Protein AF-A0A1Z9T8C3-F1 (afdb_monomer_lite)

Secondary structure (DSSP, 8-state):
--HHHHHHHHHHHHHHHTT--------EEEEE---S-GGGHHHHHHHHHHHHHHHTTSSPEEEEE-BTTB-----GGG-TTGGGEEEEPTTS-STT-S---SEEEESS-GGGTTTGGGEEE-GGGG-HHHHHHHHHHHHHTT-TT-B--SSHHHHHHHT--

Sequence (161 aa):
SNLVYKNNITKIRKKNIYKIFNKKNKKKILLLPTKKYPEKFAITKKLFHYIIQILLKTNHKIYFKDHPTHSSGLDFKKFSKVNKINIIKNTVLIENLKLRFDIVVGFGSTGMLYYNEKAISLVKFYGNSNYLDQKKYFDNNGGTLINYPKNYTEIKKLLKP

Radius of gyration: 20.97 Å; chains: 1; bounding box: 71×35×51 Å

pLDDT: mean 81.78, std 17.29, range [38.91, 97.0]

Structure (mmCIF, N/CA/C/O backbone):
data_AF-A0A1Z9T8C3-F1
#
_entry.id   AF-A0A1Z9T8C3-F1
#
loop_
_atom_site.group_PDB
_atom_site.id
_atom_site.type_symbol
_atom_site.label_atom_id
_atom_site.label_alt_id
_atom_site.label_comp_id
_atom_site.label_asym_id
_atom_site.label_entity_id
_atom_site.label_seq_id
_atom_site.pdbx_PDB_ins_code
_atom_site.Cartn_x
_atom_site.Cartn_y
_atom_site.Cartn_z
_atom_site.occupancy
_atom_site.B_iso_or_equiv
_atom_site.auth_seq_id
_atom_site.auth_comp_id
_atom_site.auth_asym_id
_atom_site.auth_atom_id
_atom_site.pdbx_PDB_model_num
ATOM 1 N N . SER A 1 1 ? -55.718 16.045 32.257 1.00 52.75 1 SER A N 1
ATOM 2 C CA . SER A 1 1 ? -54.623 15.126 32.654 1.00 52.75 1 SER A CA 1
ATOM 3 C C . SER A 1 1 ? -53.731 14.613 31.509 1.00 52.75 1 SER A C 1
ATOM 5 O O . SER A 1 1 ? -52.740 13.962 31.800 1.00 52.75 1 SER A O 1
ATOM 7 N N . ASN A 1 2 ? -53.986 14.934 30.224 1.00 48.28 2 ASN A N 1
ATOM 8 C CA . ASN A 1 2 ? -53.252 14.351 29.075 1.00 48.28 2 ASN A CA 1
ATOM 9 C C . ASN A 1 2 ? -52.246 15.276 28.353 1.00 48.28 2 ASN A C 1
ATOM 11 O O . ASN A 1 2 ? -51.557 14.830 27.436 1.00 48.28 2 ASN A O 1
ATOM 15 N N . LEU A 1 3 ? -52.121 16.550 28.745 1.00 41.59 3 LEU A N 1
ATOM 16 C CA . LEU A 1 3 ? -51.190 17.492 28.097 1.00 41.59 3 LEU A CA 1
ATOM 17 C C . LEU A 1 3 ? -49.782 17.503 28.712 1.00 41.59 3 LEU A C 1
ATOM 19 O O . LEU A 1 3 ? -48.807 17.749 28.007 1.00 41.59 3 LEU A O 1
ATOM 23 N N . VAL A 1 4 ? -49.646 17.165 29.997 1.00 47.88 4 VAL A N 1
ATOM 24 C CA . VAL A 1 4 ? -48.346 17.192 30.693 1.00 47.88 4 VAL A CA 1
ATOM 25 C C . VAL A 1 4 ? -47.458 16.004 30.283 1.00 47.88 4 VAL A C 1
ATOM 27 O O . VAL A 1 4 ? -46.246 16.154 30.137 1.00 47.88 4 VAL A O 1
ATOM 30 N N . TYR A 1 5 ? -48.051 14.847 29.965 1.00 38.91 5 TYR A N 1
ATOM 31 C CA . TYR A 1 5 ? -47.310 13.647 29.547 1.00 38.91 5 TYR A CA 1
ATOM 32 C C . TYR A 1 5 ? -46.737 13.724 28.118 1.00 38.91 5 TYR A C 1
ATOM 34 O O . TYR A 1 5 ? -45.651 13.200 27.861 1.00 38.91 5 TYR A O 1
ATOM 42 N N . LYS A 1 6 ? -47.399 14.429 27.186 1.00 38.97 6 LYS A N 1
ATOM 43 C CA . LYS A 1 6 ? -46.917 14.568 25.794 1.00 38.97 6 LYS A CA 1
ATOM 44 C C . LYS A 1 6 ? -45.649 15.427 25.672 1.00 38.97 6 LYS A C 1
ATOM 46 O O . LYS A 1 6 ? -44.823 15.173 24.789 1.00 38.97 6 LYS A O 1
ATOM 51 N N . ASN A 1 7 ? -45.449 16.383 26.581 1.00 43.47 7 ASN A N 1
ATOM 52 C CA . ASN A 1 7 ? -44.316 17.316 26.534 1.00 43.47 7 ASN A CA 1
ATOM 53 C C . ASN A 1 7 ? -43.003 16.728 27.081 1.00 43.47 7 ASN A C 1
ATOM 55 O O . ASN A 1 7 ? -41.920 17.140 26.660 1.00 43.47 7 ASN A O 1
ATOM 59 N N . ASN A 1 8 ? -43.067 15.714 27.951 1.00 42.97 8 ASN A N 1
ATOM 60 C CA . ASN A 1 8 ? -41.863 15.050 28.462 1.00 42.97 8 ASN A CA 1
ATOM 61 C C . ASN A 1 8 ? -41.307 14.003 27.483 1.00 42.97 8 ASN A C 1
ATOM 63 O O . ASN A 1 8 ? -40.091 13.902 27.320 1.00 42.97 8 ASN A O 1
ATOM 67 N N . ILE A 1 9 ? -42.167 13.298 26.739 1.00 47.41 9 ILE A N 1
ATOM 68 C CA . ILE A 1 9 ? -41.736 12.304 25.735 1.00 47.41 9 ILE A CA 1
ATOM 69 C C . ILE A 1 9 ? -41.019 12.982 24.555 1.00 47.41 9 ILE A C 1
ATOM 71 O O . ILE A 1 9 ? -40.022 12.466 24.047 1.00 47.41 9 ILE A O 1
ATOM 75 N N . THR A 1 10 ? -41.463 14.174 24.147 1.00 47.91 10 THR A N 1
ATOM 76 C CA . THR A 1 10 ? -40.827 14.952 23.069 1.00 47.91 10 THR A CA 1
ATOM 77 C C . THR A 1 10 ? -39.490 15.570 23.489 1.00 47.91 10 THR A C 1
ATOM 79 O O . THR A 1 10 ? -38.557 15.585 22.683 1.00 47.91 10 THR A O 1
ATOM 82 N N . LYS A 1 11 ? -39.331 16.002 24.750 1.00 44.28 11 LYS A N 1
ATOM 83 C CA . LYS A 1 11 ? -38.037 16.482 25.280 1.00 44.28 11 LYS A CA 1
ATOM 84 C C . LYS A 1 11 ? -37.018 15.353 25.482 1.00 44.28 11 LYS A C 1
ATOM 86 O O . LYS A 1 11 ? -35.844 15.539 25.162 1.00 44.28 11 LYS A O 1
ATOM 91 N N . ILE A 1 12 ? -37.452 14.177 25.945 1.00 46.59 12 ILE A N 1
ATOM 92 C CA . ILE A 1 12 ? -36.574 13.009 26.145 1.00 46.59 12 ILE A CA 1
ATOM 93 C C . ILE A 1 12 ? -36.150 12.401 24.797 1.00 46.59 12 ILE A C 1
ATOM 95 O O . ILE A 1 12 ? -34.974 12.085 24.614 1.00 46.59 12 ILE A O 1
ATOM 99 N N . ARG A 1 13 ? -37.047 12.340 23.798 1.00 42.66 13 ARG A N 1
ATOM 100 C CA . ARG A 1 13 ? -36.678 11.908 22.435 1.00 42.66 13 ARG A CA 1
ATOM 101 C C . ARG A 1 13 ? -35.746 12.894 21.726 1.00 42.66 13 ARG A C 1
ATOM 103 O O . ARG A 1 13 ? -34.831 12.450 21.041 1.00 42.66 13 ARG A O 1
ATOM 110 N N . LYS A 1 14 ? -35.892 14.209 21.933 1.00 42.22 14 LYS A N 1
ATOM 111 C CA . LYS A 1 14 ? -34.971 15.201 21.344 1.00 42.22 14 LYS A CA 1
ATOM 112 C C . LYS A 1 14 ? -33.571 15.189 21.973 1.00 42.22 14 LYS A C 1
ATOM 114 O O . LYS A 1 14 ? -32.609 15.456 21.262 1.00 42.22 14 LYS A O 1
ATOM 119 N N . LYS A 1 15 ? -33.411 14.809 23.249 1.00 39.22 15 LYS A N 1
ATOM 120 C CA . LYS A 1 15 ? -32.075 14.685 23.876 1.00 39.22 15 LYS A CA 1
ATOM 121 C C . LYS A 1 15 ? -31.251 13.488 23.380 1.00 39.22 15 LYS A C 1
ATOM 123 O O . LYS A 1 15 ? -30.027 13.551 23.447 1.00 39.22 15 LYS A O 1
ATOM 128 N N . ASN A 1 16 ? -31.879 12.454 22.814 1.00 40.00 16 ASN A N 1
ATOM 129 C CA . ASN A 1 16 ? -31.170 11.280 22.280 1.00 40.00 16 ASN A CA 1
ATOM 130 C C . ASN A 1 16 ? -30.886 11.329 20.768 1.00 40.00 16 ASN A C 1
ATOM 132 O O . ASN A 1 16 ? -30.159 10.475 20.268 1.00 40.00 16 ASN A O 1
ATOM 136 N N . ILE A 1 17 ? -31.386 12.332 20.040 1.00 44.91 17 ILE A N 1
ATOM 137 C CA . ILE A 1 17 ? -31.147 12.464 18.589 1.00 44.91 17 ILE A CA 1
ATOM 138 C C . ILE A 1 17 ? -29.835 13.219 18.292 1.00 44.91 17 ILE A C 1
ATOM 140 O O . ILE A 1 17 ? -29.163 12.932 17.305 1.00 44.91 17 ILE A O 1
ATOM 144 N N . TYR A 1 18 ? -29.370 14.087 19.198 1.00 42.47 18 TYR A N 1
ATOM 145 C CA . TYR A 1 18 ? -28.129 14.864 19.021 1.00 42.47 18 TYR A CA 1
ATOM 146 C C . TYR A 1 18 ? -26.853 14.178 19.539 1.00 42.47 18 TYR A C 1
ATOM 148 O O . TYR A 1 18 ? -25.800 14.806 19.638 1.00 42.47 18 TYR A O 1
ATOM 156 N N . LYS A 1 19 ? -26.913 12.872 19.834 1.00 40.25 19 LYS A N 1
ATOM 157 C CA . LYS A 1 19 ? -25.722 12.042 20.091 1.00 40.25 19 LYS A CA 1
ATOM 158 C C . LYS A 1 19 ? -25.417 11.042 18.975 1.00 40.25 19 LYS A C 1
ATOM 160 O O . LYS A 1 19 ? -24.599 10.148 19.169 1.00 40.25 19 LYS A O 1
ATOM 165 N N . ILE A 1 20 ? -25.949 11.260 17.771 1.00 42.72 20 ILE A N 1
ATOM 166 C CA . ILE A 1 20 ? -25.320 10.769 16.535 1.00 42.72 20 ILE A CA 1
ATOM 167 C C . ILE A 1 20 ? -24.186 11.745 16.183 1.00 42.72 20 ILE A C 1
ATOM 169 O O . ILE A 1 20 ? -24.145 12.367 15.127 1.00 42.72 20 ILE A O 1
ATOM 173 N N . PHE A 1 21 ? -23.251 11.931 17.117 1.00 44.09 21 PHE A N 1
ATOM 174 C CA . PHE A 1 21 ? -21.954 12.493 16.776 1.00 44.09 21 PHE A CA 1
ATOM 175 C C . PHE A 1 21 ? -21.330 11.506 15.805 1.00 44.09 21 PHE A C 1
ATOM 177 O O . PHE A 1 21 ? -21.027 10.391 16.223 1.00 44.09 21 PHE A O 1
ATOM 184 N N . ASN A 1 22 ? -21.200 11.910 14.536 1.00 43.69 22 ASN A N 1
ATOM 185 C CA . ASN A 1 22 ? -20.323 11.349 13.510 1.00 43.69 22 ASN A CA 1
ATOM 186 C C . ASN A 1 22 ? -19.362 10.294 14.073 1.00 43.69 22 ASN A C 1
ATOM 188 O O . ASN A 1 22 ? -18.203 10.585 14.389 1.00 43.69 22 ASN A O 1
ATOM 192 N N . LYS A 1 23 ? -19.827 9.048 14.209 1.00 47.50 23 LYS A N 1
ATOM 193 C CA . LYS A 1 23 ? -18.953 7.934 14.550 1.00 47.50 23 LYS A CA 1
ATOM 194 C C . LYS A 1 23 ? -18.228 7.649 13.251 1.00 47.50 23 LYS A C 1
ATOM 196 O O . LYS A 1 23 ? -18.664 6.792 12.497 1.00 47.50 23 LYS A O 1
ATOM 201 N N . LYS A 1 24 ? -17.202 8.460 12.942 1.00 57.28 24 LYS A N 1
ATOM 202 C CA . LYS A 1 24 ? -16.339 8.317 11.763 1.00 57.28 24 LYS A CA 1
ATOM 203 C C . LYS A 1 24 ? -16.073 6.830 11.608 1.00 57.28 24 LYS A C 1
ATOM 205 O O . LYS A 1 24 ? -15.422 6.241 12.477 1.00 57.28 24 LYS A O 1
ATOM 210 N N . ASN A 1 25 ? -16.691 6.224 10.593 1.00 63.69 25 ASN A N 1
ATOM 211 C CA . ASN A 1 25 ? -16.738 4.777 10.480 1.00 63.69 25 ASN A CA 1
ATOM 212 C C . ASN A 1 25 ? -15.301 4.264 10.502 1.00 63.69 25 ASN A C 1
ATOM 214 O O . ASN A 1 25 ? -14.435 4.729 9.756 1.00 63.69 25 ASN A O 1
ATOM 218 N N . LYS A 1 26 ? -15.024 3.357 11.437 1.00 84.06 26 LYS A N 1
ATOM 219 C CA . LYS A 1 26 ? -13.694 2.789 11.636 1.00 84.06 26 LYS A CA 1
ATOM 220 C C . LYS A 1 26 ? -13.340 1.939 10.415 1.00 84.06 26 LYS A C 1
ATOM 222 O O . LYS A 1 26 ? -13.637 0.749 10.396 1.00 84.06 26 LYS A O 1
ATOM 227 N N . LYS A 1 27 ? -12.701 2.562 9.418 1.00 90.56 27 LYS A N 1
ATOM 228 C CA . LYS A 1 27 ? -1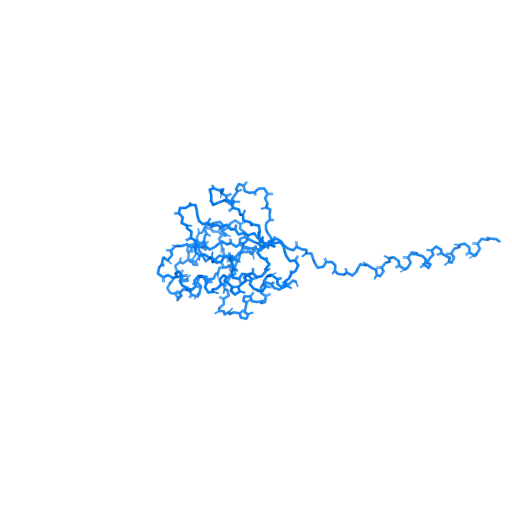2.194 1.868 8.225 1.00 90.56 27 LYS A CA 1
ATOM 229 C C . LYS A 1 27 ? -11.153 0.809 8.607 1.00 90.56 27 LYS A C 1
ATOM 231 O O . LYS A 1 27 ? -10.364 1.018 9.537 1.00 90.56 27 LYS A O 1
ATOM 236 N N . LYS A 1 28 ? -11.151 -0.316 7.897 1.00 93.75 28 LYS A N 1
ATOM 237 C CA . LYS A 1 28 ? -10.120 -1.357 7.922 1.00 93.75 28 LYS A CA 1
ATOM 238 C C . LYS A 1 28 ? -9.138 -1.090 6.789 1.00 93.75 28 LYS A C 1
ATOM 240 O O . LYS A 1 28 ? -9.531 -1.064 5.626 1.00 93.75 28 LYS A O 1
ATOM 245 N N . ILE A 1 29 ? -7.872 -0.904 7.135 1.00 95.44 29 ILE A N 1
ATOM 246 C CA . ILE A 1 29 ? -6.814 -0.552 6.191 1.00 95.44 29 ILE A CA 1
ATOM 247 C C . ILE A 1 29 ? -5.808 -1.69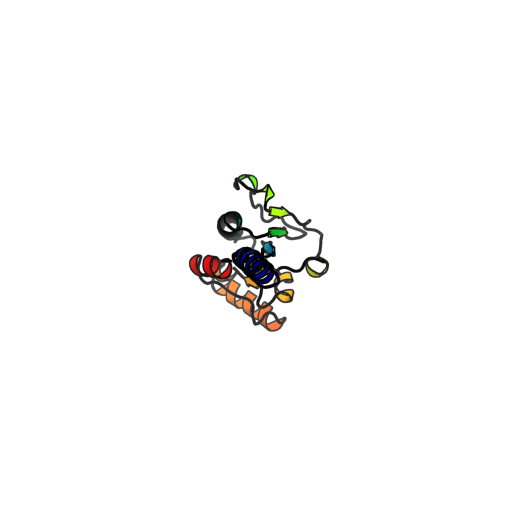1 6.149 1.00 95.44 29 ILE A C 1
ATOM 249 O O . ILE A 1 29 ? -5.265 -2.047 7.192 1.00 95.44 29 ILE A O 1
ATOM 253 N N . LEU A 1 30 ? -5.563 -2.247 4.965 1.00 95.56 30 LEU A N 1
ATOM 254 C CA . LEU A 1 30 ? -4.554 -3.280 4.745 1.00 95.56 30 LEU A CA 1
ATOM 255 C C . LEU A 1 30 ? -3.277 -2.666 4.177 1.00 95.56 30 LEU A C 1
ATOM 257 O O . LEU A 1 30 ? -3.315 -1.923 3.202 1.00 95.56 30 LEU A O 1
ATOM 261 N N . LEU A 1 31 ? -2.146 -3.010 4.777 1.00 95.19 31 LEU A N 1
ATOM 262 C CA . LEU A 1 31 ? -0.809 -2.619 4.357 1.00 95.19 31 LEU A CA 1
ATOM 263 C C . LEU A 1 31 ? -0.103 -3.833 3.744 1.00 95.19 31 LEU A C 1
ATOM 265 O O . LEU A 1 31 ? 0.095 -4.840 4.425 1.00 95.19 31 LEU A O 1
ATOM 269 N N . LEU A 1 32 ? 0.268 -3.706 2.470 1.00 93.25 32 LEU A N 1
ATOM 270 C CA . LEU A 1 32 ? 0.915 -4.718 1.636 1.00 93.25 32 LEU A CA 1
ATOM 271 C C . LEU A 1 32 ? 2.275 -4.208 1.145 1.00 93.25 32 LEU A C 1
ATOM 273 O O . LEU A 1 32 ? 2.408 -3.815 -0.025 1.00 93.25 32 LEU A O 1
ATOM 277 N N . PRO A 1 33 ? 3.304 -4.154 2.003 1.00 87.56 33 PRO A N 1
ATOM 278 C CA . PRO A 1 33 ? 4.646 -3.9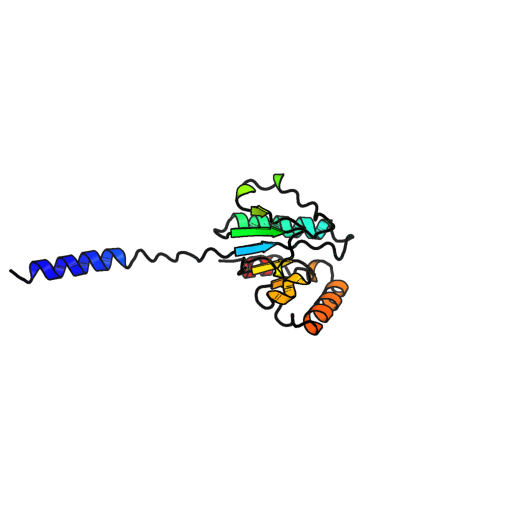16 1.502 1.00 87.56 33 PRO A CA 1
ATOM 279 C C . PRO A 1 33 ? 5.032 -5.067 0.574 1.00 87.56 33 PRO A C 1
ATOM 281 O O . PRO A 1 33 ? 5.027 -6.233 0.953 1.00 87.56 33 PRO A O 1
ATOM 284 N N . THR A 1 34 ? 5.325 -4.744 -0.681 1.00 73.75 34 THR A N 1
ATOM 285 C CA . THR A 1 34 ? 5.851 -5.727 -1.631 1.00 73.75 34 THR A CA 1
ATOM 286 C C . THR A 1 34 ? 7.349 -5.531 -1.798 1.00 73.75 34 THR A C 1
ATOM 288 O O . THR A 1 34 ? 7.873 -4.438 -1.586 1.00 73.75 34 THR A O 1
ATOM 291 N N . LYS A 1 35 ? 8.020 -6.603 -2.218 1.00 63.31 35 LYS A N 1
ATOM 292 C CA . LYS A 1 35 ? 9.440 -6.644 -2.566 1.00 63.31 35 LYS A CA 1
ATOM 293 C C . LYS A 1 35 ? 9.654 -6.882 -4.068 1.00 63.31 35 LYS A C 1
ATOM 295 O O . LYS A 1 35 ? 10.708 -7.374 -4.443 1.00 63.31 35 LYS A O 1
ATOM 300 N N . LYS A 1 36 ? 8.692 -6.539 -4.945 1.00 64.44 36 LYS A N 1
ATOM 301 C CA . LYS A 1 36 ? 8.891 -6.660 -6.411 1.00 64.44 36 LYS A CA 1
ATOM 302 C C . LYS A 1 36 ? 10.193 -5.979 -6.883 1.00 64.44 36 LYS A C 1
ATOM 304 O O . LYS A 1 36 ? 10.761 -6.397 -7.879 1.00 64.44 36 LYS A O 1
ATOM 309 N N . TYR A 1 37 ? 10.680 -4.998 -6.118 1.00 69.25 37 TYR A N 1
ATOM 310 C CA . TYR A 1 37 ? 11.916 -4.258 -6.359 1.00 69.25 37 TYR A CA 1
ATOM 311 C C . TYR A 1 37 ? 12.806 -4.262 -5.096 1.00 69.25 37 TYR A C 1
ATOM 313 O O . TYR A 1 37 ? 12.659 -3.378 -4.241 1.00 69.25 37 TYR A O 1
ATOM 321 N N . PRO A 1 38 ? 13.675 -5.277 -4.905 1.00 68.50 38 PRO A N 1
ATOM 322 C CA . PRO A 1 38 ? 14.553 -5.394 -3.735 1.00 68.50 38 PRO A CA 1
ATOM 323 C C . PRO A 1 38 ? 15.438 -4.162 -3.501 1.00 68.50 38 PRO A C 1
ATOM 325 O O . PRO A 1 38 ? 15.658 -3.767 -2.359 1.00 68.50 38 PRO A O 1
ATOM 328 N N . GLU A 1 39 ? 15.879 -3.504 -4.570 1.00 75.81 39 GLU A N 1
ATOM 329 C CA . GLU A 1 39 ? 16.682 -2.281 -4.547 1.00 75.81 39 GLU A CA 1
ATOM 330 C C . GLU A 1 39 ? 15.925 -1.076 -3.963 1.00 75.81 39 GLU A C 1
ATOM 332 O O . GLU A 1 39 ? 16.518 -0.089 -3.531 1.00 75.81 39 GLU A O 1
ATOM 337 N N . LYS A 1 40 ? 14.592 -1.154 -3.883 1.00 81.31 40 LYS A N 1
ATOM 338 C CA . LYS A 1 40 ? 13.731 -0.087 -3.353 1.00 81.31 40 LYS A CA 1
ATOM 339 C C . LYS A 1 40 ? 13.345 -0.300 -1.888 1.00 81.31 40 LYS A C 1
ATOM 341 O O . LYS A 1 40 ? 12.447 0.374 -1.367 1.00 81.31 40 LYS A O 1
ATOM 346 N N . PHE A 1 41 ? 14.013 -1.215 -1.188 1.00 81.25 41 PHE A N 1
ATOM 347 C CA . PHE A 1 41 ? 13.696 -1.575 0.194 1.00 81.25 41 PHE A CA 1
ATOM 348 C C . PHE A 1 41 ? 13.729 -0.382 1.163 1.00 81.25 41 PHE A C 1
ATOM 350 O O . PHE A 1 41 ? 12.805 -0.194 1.956 1.00 81.25 41 PHE A O 1
ATOM 357 N N . ALA A 1 42 ? 14.738 0.488 1.053 1.00 86.75 42 ALA A N 1
ATOM 358 C CA . ALA A 1 42 ? 14.856 1.678 1.899 1.00 86.75 42 ALA A CA 1
ATOM 359 C C . ALA A 1 42 ? 13.672 2.648 1.716 1.00 86.75 42 ALA A C 1
ATOM 361 O O . ALA A 1 42 ? 13.090 3.125 2.695 1.00 86.75 42 ALA A O 1
ATOM 362 N N . ILE A 1 43 ? 13.266 2.888 0.463 1.00 89.06 43 ILE A N 1
ATOM 363 C CA . ILE A 1 43 ? 12.115 3.736 0.117 1.00 89.06 43 ILE A CA 1
ATOM 364 C C . ILE A 1 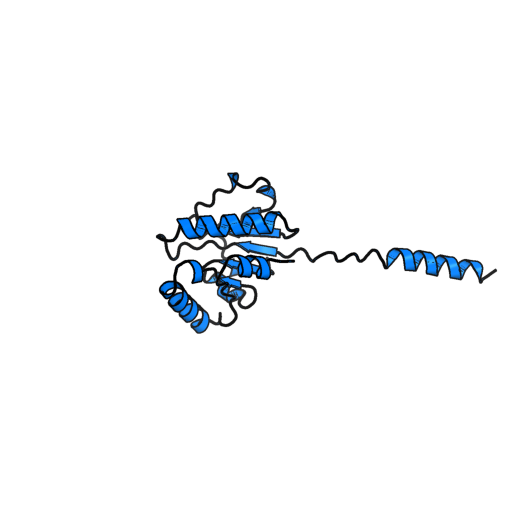43 ? 10.818 3.118 0.654 1.00 89.06 43 ILE A C 1
ATOM 366 O O . ILE A 1 43 ? 10.008 3.812 1.270 1.00 89.06 43 ILE A O 1
ATOM 370 N N . THR A 1 44 ? 10.657 1.803 0.494 1.00 89.12 44 THR A N 1
ATOM 371 C CA . THR A 1 44 ? 9.519 1.026 1.013 1.00 89.12 44 THR A CA 1
ATOM 372 C C . THR A 1 44 ? 9.372 1.203 2.517 1.00 89.12 44 THR A C 1
ATOM 374 O O . THR A 1 44 ? 8.305 1.587 2.999 1.00 89.12 44 THR A O 1
ATOM 377 N N . LYS A 1 45 ? 10.464 0.991 3.260 1.00 89.00 45 LYS A N 1
ATOM 378 C CA . LYS A 1 45 ? 10.495 1.129 4.716 1.00 89.00 45 LYS A CA 1
ATOM 379 C C . LYS A 1 45 ? 10.134 2.548 5.152 1.00 89.00 45 LYS A C 1
ATOM 381 O O . LYS A 1 45 ? 9.282 2.724 6.020 1.00 89.00 45 LYS A O 1
ATOM 386 N N . LYS A 1 46 ? 10.728 3.561 4.510 1.00 90.12 46 LYS A N 1
ATOM 387 C CA . LYS A 1 46 ? 10.456 4.980 4.793 1.00 90.12 46 LYS A CA 1
ATOM 388 C C . LYS A 1 46 ? 8.979 5.334 4.579 1.00 90.12 46 LYS A C 1
ATOM 390 O O . LYS A 1 46 ? 8.369 5.949 5.454 1.00 90.12 46 LYS A O 1
ATOM 395 N N . LEU A 1 47 ? 8.392 4.916 3.457 1.00 92.31 47 LEU A N 1
ATOM 396 C CA . LEU A 1 47 ? 6.993 5.206 3.126 1.00 92.31 47 LEU A CA 1
ATOM 397 C C . LEU A 1 47 ? 6.011 4.501 4.056 1.00 92.31 47 LEU A C 1
ATOM 399 O O . LEU A 1 47 ? 5.098 5.141 4.573 1.00 92.31 47 LEU A O 1
ATOM 403 N N . PHE A 1 48 ? 6.207 3.210 4.325 1.00 92.88 48 PHE A N 1
ATOM 404 C CA . PHE A 1 48 ? 5.323 2.493 5.240 1.00 92.88 48 PHE A CA 1
ATOM 405 C C . PHE A 1 48 ? 5.446 3.001 6.676 1.00 92.88 48 PHE A C 1
ATOM 407 O O . PHE A 1 48 ? 4.425 3.114 7.349 1.00 92.88 48 PHE A O 1
ATOM 414 N N . HIS A 1 49 ? 6.636 3.404 7.137 1.00 91.31 49 HIS A N 1
ATOM 415 C CA . HIS A 1 49 ? 6.764 4.085 8.428 1.00 91.31 49 HIS A CA 1
ATOM 416 C C . HIS A 1 49 ? 5.942 5.376 8.485 1.00 91.31 49 HIS A C 1
ATOM 418 O O . HIS A 1 49 ? 5.190 5.579 9.439 1.00 91.31 49 HIS A O 1
ATOM 424 N N . TYR A 1 50 ? 6.031 6.218 7.453 1.00 92.56 50 TYR A N 1
ATOM 425 C CA . TYR A 1 50 ? 5.235 7.441 7.358 1.00 92.56 50 TYR A CA 1
ATOM 426 C C . TYR A 1 50 ? 3.723 7.157 7.370 1.00 92.56 50 TYR A C 1
ATOM 428 O O . TYR A 1 50 ? 2.966 7.779 8.117 1.00 92.56 50 TYR A O 1
ATOM 436 N N . ILE A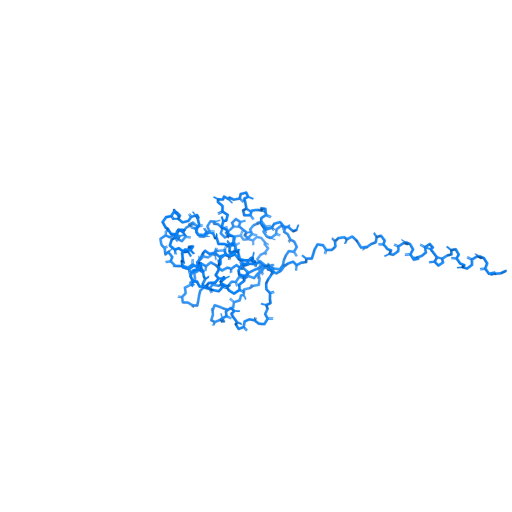 1 51 ? 3.278 6.175 6.585 1.00 94.56 51 ILE A N 1
ATOM 437 C CA . ILE A 1 51 ? 1.866 5.783 6.490 1.00 94.56 51 ILE A CA 1
ATOM 438 C C . ILE A 1 51 ? 1.358 5.252 7.826 1.00 94.56 51 ILE A C 1
ATOM 440 O O . ILE A 1 51 ? 0.322 5.703 8.309 1.00 94.56 51 ILE A O 1
ATOM 444 N N . ILE A 1 52 ? 2.105 4.356 8.472 1.00 92.56 52 ILE A N 1
ATOM 445 C CA . ILE A 1 52 ? 1.744 3.822 9.787 1.00 92.56 52 ILE A CA 1
ATOM 446 C C . ILE A 1 52 ? 1.636 4.961 10.810 1.00 92.56 52 ILE A C 1
ATOM 448 O O . ILE A 1 52 ? 0.657 5.015 11.550 1.00 92.56 52 ILE A O 1
ATOM 452 N N . GLN A 1 53 ? 2.562 5.927 10.815 1.00 90.81 53 GLN A N 1
ATOM 453 C CA . GLN A 1 53 ? 2.479 7.093 11.705 1.00 90.81 53 GLN A CA 1
ATOM 454 C C . GLN A 1 53 ? 1.211 7.932 11.490 1.00 90.81 53 GLN A C 1
ATOM 456 O O . GLN A 1 53 ? 0.638 8.419 12.467 1.00 90.81 53 GLN A O 1
ATOM 461 N N . ILE A 1 54 ? 0.754 8.102 10.244 1.00 91.19 54 ILE A N 1
ATOM 462 C CA . ILE A 1 54 ? -0.534 8.751 9.957 1.00 91.19 54 ILE A CA 1
ATOM 463 C C . ILE A 1 54 ? -1.669 7.917 10.542 1.00 91.19 54 ILE A C 1
ATOM 465 O O . ILE A 1 54 ? -2.481 8.430 11.312 1.00 91.19 54 ILE A O 1
ATOM 469 N N . LEU A 1 55 ? -1.717 6.630 10.202 1.00 91.69 55 LEU A N 1
ATOM 470 C CA . LEU A 1 55 ? -2.832 5.761 10.557 1.00 91.69 55 LEU A CA 1
ATOM 471 C C . LEU A 1 55 ? -2.955 5.556 12.070 1.00 91.69 55 LEU A C 1
ATOM 473 O O . LEU A 1 55 ? -4.069 5.520 12.586 1.00 91.69 55 LEU A O 1
ATOM 477 N N . LEU A 1 56 ? -1.847 5.519 12.814 1.00 89.94 56 LEU A N 1
ATOM 478 C CA . LEU A 1 56 ? -1.858 5.404 14.278 1.00 89.94 56 LEU A CA 1
ATOM 479 C C . LEU A 1 56 ? -2.463 6.624 14.994 1.00 89.94 56 LEU A C 1
ATOM 481 O O . LEU A 1 56 ? -2.871 6.510 16.157 1.00 89.94 56 LEU A O 1
ATOM 485 N N . LYS A 1 57 ? -2.544 7.777 14.315 1.00 88.25 57 LYS A N 1
ATOM 486 C CA . LYS A 1 57 ? -3.239 8.988 14.790 1.00 88.25 57 LYS A CA 1
ATOM 487 C C . LYS A 1 57 ? -4.737 8.975 14.466 1.00 88.25 57 LYS A C 1
ATOM 489 O O . LYS A 1 57 ? -5.464 9.856 14.912 1.00 88.25 57 LYS A O 1
ATOM 494 N N . THR A 1 58 ? -5.207 7.989 13.705 1.00 85.44 58 THR A N 1
ATOM 495 C CA . THR A 1 58 ? -6.619 7.822 13.337 1.00 85.44 58 THR A CA 1
ATOM 496 C C . THR A 1 58 ? -7.287 6.727 14.171 1.00 85.44 58 THR A C 1
ATOM 498 O O . THR A 1 58 ? -6.633 5.979 14.900 1.00 85.44 58 THR A O 1
ATOM 501 N N . ASN A 1 59 ? -8.611 6.605 14.050 1.00 85.81 59 ASN A N 1
ATOM 502 C CA . ASN A 1 59 ? -9.373 5.529 14.684 1.00 85.81 59 ASN A CA 1
ATOM 503 C C . ASN A 1 59 ? -9.554 4.303 13.765 1.00 85.81 59 ASN A C 1
ATOM 505 O O . ASN A 1 59 ? -10.484 3.532 13.972 1.00 85.81 59 ASN A O 1
ATOM 509 N N . HIS A 1 60 ? -8.728 4.117 12.732 1.00 89.19 60 HIS A N 1
ATOM 510 C CA . HIS A 1 60 ? -8.840 2.986 11.802 1.00 89.19 60 HIS A CA 1
ATOM 511 C C . HIS A 1 60 ? -8.348 1.661 12.418 1.00 89.19 60 HIS A C 1
ATOM 513 O O . HIS A 1 60 ? -7.570 1.653 13.373 1.00 89.19 60 HIS A O 1
ATOM 519 N N . LYS A 1 61 ? -8.821 0.516 11.900 1.00 91.81 61 LYS A N 1
ATOM 520 C CA . LYS A 1 61 ? -8.186 -0.791 12.156 1.00 91.81 61 LYS A CA 1
ATOM 521 C C . LYS A 1 61 ? -7.097 -0.988 11.111 1.00 91.81 61 LYS A C 1
ATOM 523 O O . LYS A 1 61 ? -7.406 -1.011 9.924 1.00 91.81 61 LYS A O 1
ATOM 528 N N . ILE A 1 62 ? -5.854 -1.133 11.547 1.00 94.25 62 ILE A N 1
ATOM 529 C CA . ILE A 1 62 ? -4.716 -1.318 10.648 1.00 94.25 62 ILE A CA 1
ATOM 530 C C . ILE A 1 62 ? -4.401 -2.807 10.605 1.00 94.25 62 ILE A C 1
ATOM 532 O O . ILE A 1 62 ? -4.323 -3.453 11.651 1.00 94.25 62 ILE A O 1
ATOM 536 N N . TYR A 1 63 ? -4.233 -3.334 9.404 1.00 94.50 63 TYR A N 1
ATOM 537 C CA . TYR A 1 63 ? -3.799 -4.690 9.134 1.00 94.50 63 TYR A CA 1
ATOM 538 C C . TYR A 1 63 ? -2.517 -4.629 8.333 1.00 94.50 63 TYR A C 1
ATOM 540 O O . TYR A 1 63 ? -2.370 -3.798 7.440 1.00 94.50 63 TYR A O 1
ATOM 548 N N . PHE A 1 64 ? -1.594 -5.513 8.654 1.00 93.81 64 PHE A N 1
ATOM 549 C CA . PHE A 1 64 ? -0.317 -5.602 7.984 1.00 93.81 64 PHE A CA 1
ATOM 550 C C . PHE A 1 64 ? -0.100 -7.026 7.519 1.00 93.81 64 PHE A C 1
ATOM 552 O O . PHE A 1 64 ? -0.291 -7.960 8.298 1.00 93.81 64 PHE A O 1
ATOM 559 N N . LYS A 1 65 ? 0.307 -7.188 6.266 1.00 92.12 65 LYS A N 1
ATOM 560 C CA . LYS A 1 65 ? 0.600 -8.496 5.707 1.00 92.12 65 LYS A CA 1
ATOM 561 C C . LYS A 1 65 ? 1.829 -8.416 4.818 1.00 92.12 65 LYS A C 1
ATOM 563 O O . LYS A 1 65 ? 1.819 -7.731 3.799 1.00 92.12 65 LYS A O 1
ATOM 568 N N . ASP A 1 66 ? 2.846 -9.171 5.199 1.00 88.44 66 ASP A N 1
ATOM 569 C CA . ASP A 1 66 ? 4.070 -9.310 4.421 1.00 88.44 66 ASP A CA 1
ATOM 570 C C . ASP A 1 66 ? 3.898 -10.281 3.235 1.00 88.44 66 ASP A C 1
ATOM 572 O O . ASP A 1 66 ? 2.911 -11.033 3.134 1.00 88.44 66 ASP A O 1
ATOM 576 N N . HIS A 1 67 ? 4.878 -10.268 2.329 1.00 85.31 67 HIS A N 1
ATOM 577 C CA . HIS A 1 67 ? 4.958 -11.238 1.237 1.00 85.31 67 HIS A CA 1
ATOM 578 C C . HIS A 1 67 ? 5.221 -12.657 1.792 1.00 85.31 67 HIS A C 1
ATOM 580 O O . HIS A 1 67 ? 5.990 -12.797 2.744 1.00 85.31 67 HIS A O 1
ATOM 586 N N . PRO A 1 68 ? 4.642 -13.733 1.219 1.00 83.88 68 PRO A N 1
ATOM 587 C CA . PRO A 1 68 ? 4.829 -15.098 1.729 1.00 83.88 68 PRO A CA 1
ATOM 588 C C . PRO A 1 68 ? 6.297 -15.524 1.867 1.00 83.88 68 PRO A C 1
ATOM 590 O O . PRO A 1 68 ? 6.675 -16.128 2.864 1.00 83.88 68 PRO A O 1
ATOM 593 N N . THR A 1 69 ? 7.135 -15.166 0.894 1.00 82.12 69 THR A N 1
ATOM 594 C CA . THR A 1 69 ? 8.540 -15.604 0.814 1.00 82.12 69 THR A CA 1
ATOM 595 C C . THR A 1 69 ? 9.551 -14.584 1.338 1.00 82.12 69 THR A C 1
ATOM 597 O O . THR A 1 69 ? 10.744 -14.877 1.401 1.00 82.12 69 THR A O 1
ATOM 600 N N . HIS A 1 70 ? 9.121 -13.367 1.682 1.00 75.75 70 HIS A N 1
ATOM 601 C CA . HIS A 1 70 ? 10.031 -12.267 2.000 1.00 75.75 70 HIS A CA 1
ATOM 602 C C . HIS A 1 70 ? 9.435 -11.336 3.053 1.00 75.75 70 HIS A C 1
ATOM 604 O O . HIS A 1 70 ? 8.279 -10.939 2.938 1.00 75.75 70 HIS A O 1
ATOM 610 N N . SER A 1 71 ? 10.251 -10.905 4.017 1.00 79.94 71 SER A N 1
ATOM 611 C CA . SER A 1 71 ? 9.859 -9.823 4.922 1.00 79.94 71 SER A CA 1
ATOM 612 C C . SER A 1 71 ? 10.203 -8.453 4.344 1.00 79.94 71 SER A C 1
ATOM 614 O O . SER A 1 71 ? 11.269 -8.261 3.752 1.00 79.94 71 SER A O 1
ATOM 616 N N . SER A 1 72 ? 9.337 -7.469 4.582 1.00 78.38 72 SER A N 1
ATOM 617 C CA . SER A 1 72 ? 9.604 -6.062 4.295 1.00 78.38 72 SER A CA 1
ATOM 618 C C . SER A 1 72 ? 10.613 -5.420 5.255 1.00 78.38 72 SER A C 1
ATOM 620 O O . SER A 1 72 ? 10.897 -4.231 5.109 1.00 78.38 72 SER A O 1
ATOM 622 N N . GLY A 1 73 ? 11.068 -6.138 6.294 1.00 78.00 73 GLY A N 1
ATOM 623 C CA . GLY A 1 73 ? 11.955 -5.639 7.358 1.00 78.00 73 GLY A CA 1
ATOM 624 C C . GLY A 1 73 ? 11.492 -4.322 7.983 1.00 78.00 73 GLY A C 1
ATOM 625 O O . GLY A 1 73 ? 12.310 -3.472 8.372 1.00 78.00 73 GLY A O 1
ATOM 626 N N . LEU A 1 74 ? 10.168 -4.138 8.041 1.00 82.94 74 LEU A N 1
ATOM 627 C CA . LEU A 1 74 ? 9.555 -3.036 8.761 1.00 82.94 74 LEU A CA 1
ATOM 628 C C . LEU A 1 74 ? 9.793 -3.257 10.247 1.00 82.94 74 LEU A C 1
ATOM 630 O O . LEU A 1 74 ? 9.516 -4.323 10.791 1.00 82.94 74 LEU A O 1
ATOM 634 N N . ASP A 1 75 ? 10.342 -2.236 10.892 1.00 80.62 75 ASP A N 1
ATOM 635 C CA . ASP A 1 75 ? 10.679 -2.313 12.303 1.00 80.62 75 ASP A CA 1
ATOM 636 C C . ASP A 1 75 ? 9.516 -1.759 13.114 1.00 80.62 75 ASP A C 1
ATOM 638 O O . ASP A 1 75 ? 9.409 -0.551 13.348 1.00 80.62 75 ASP A O 1
ATOM 642 N N . PHE A 1 76 ? 8.619 -2.657 13.519 1.00 80.25 76 PHE A N 1
ATOM 643 C CA . PHE A 1 76 ? 7.451 -2.264 14.290 1.00 80.25 76 PHE A CA 1
ATOM 644 C C . PHE A 1 76 ? 7.818 -1.691 15.661 1.00 80.25 76 PHE A C 1
ATOM 646 O O . PHE A 1 76 ? 7.076 -0.846 16.152 1.00 80.25 76 PHE A O 1
ATOM 653 N N . LYS A 1 77 ? 8.976 -2.036 16.249 1.00 78.12 77 LYS A N 1
ATOM 654 C CA . LYS A 1 77 ? 9.386 -1.532 17.575 1.00 78.12 77 LYS A CA 1
ATOM 655 C C . LYS A 1 77 ? 9.476 -0.002 17.622 1.00 78.12 77 LYS A C 1
ATOM 657 O O . LYS A 1 77 ? 9.341 0.587 18.688 1.00 78.12 77 LYS A O 1
ATOM 662 N N . LYS A 1 78 ? 9.631 0.657 16.468 1.00 77.81 78 LYS A N 1
ATOM 663 C CA . LYS A 1 78 ? 9.660 2.124 16.343 1.00 77.81 78 LYS A CA 1
ATOM 664 C C . LYS A 1 78 ? 8.308 2.809 16.551 1.00 77.81 78 LYS A C 1
ATOM 666 O O . LYS A 1 78 ? 8.262 4.035 16.636 1.00 77.81 78 LYS A O 1
ATOM 671 N N . PHE A 1 79 ? 7.200 2.072 16.604 1.00 79.69 79 PHE A N 1
ATOM 672 C CA . PHE A 1 79 ? 5.881 2.664 16.807 1.00 79.69 79 PHE A CA 1
ATOM 673 C C . PHE A 1 79 ? 5.440 2.545 18.264 1.00 79.69 79 PHE A C 1
ATOM 675 O O . PHE A 1 79 ? 5.306 1.455 18.798 1.00 79.69 79 PHE A O 1
ATOM 682 N N . SER A 1 80 ? 5.076 3.656 18.900 1.00 69.06 80 SER A N 1
ATOM 683 C CA . SER A 1 80 ? 4.585 3.638 20.290 1.00 69.06 80 SER A CA 1
ATOM 684 C C . SER A 1 80 ? 3.252 2.896 20.483 1.00 69.06 80 SER A C 1
ATOM 686 O O . SER A 1 80 ? 2.855 2.615 21.608 1.00 69.06 80 SER A O 1
ATOM 688 N N . LYS A 1 81 ? 2.531 2.591 19.395 1.00 78.44 81 LYS A N 1
ATOM 689 C CA . LYS A 1 81 ? 1.199 1.961 19.405 1.00 78.44 81 LYS A CA 1
ATOM 690 C C . LYS A 1 81 ? 1.122 0.745 18.467 1.00 78.44 81 LYS A C 1
ATOM 692 O O . LYS A 1 81 ? 0.143 0.605 17.735 1.00 78.44 81 LYS A O 1
ATOM 697 N N . VAL A 1 82 ? 2.149 -0.120 18.456 1.00 75.94 82 VAL A N 1
ATOM 698 C CA . VAL A 1 82 ? 2.180 -1.350 17.619 1.00 75.94 82 VAL A CA 1
ATOM 699 C C . VAL A 1 82 ? 0.955 -2.227 17.828 1.00 75.94 82 VAL A C 1
ATOM 701 O O . VAL A 1 82 ? 0.438 -2.775 16.864 1.00 75.94 82 VAL A O 1
ATOM 704 N N . ASN A 1 83 ? 0.447 -2.315 19.058 1.00 74.56 83 ASN A N 1
ATOM 705 C CA . ASN A 1 83 ? -0.743 -3.098 19.403 1.00 74.56 83 ASN A CA 1
ATOM 706 C C . ASN A 1 83 ? -2.011 -2.712 18.612 1.00 74.56 83 ASN A C 1
ATOM 708 O O . ASN A 1 83 ? -2.984 -3.460 18.601 1.00 74.56 83 ASN A O 1
ATOM 712 N N . LYS A 1 84 ? -2.021 -1.558 17.932 1.00 82.62 84 LYS A N 1
ATOM 713 C CA . LYS A 1 84 ? -3.103 -1.155 17.022 1.00 82.62 84 LYS A CA 1
ATOM 714 C C . LYS A 1 84 ? -2.984 -1.749 15.612 1.00 82.62 84 LYS A C 1
ATOM 716 O O . LYS A 1 84 ? -3.895 -1.552 14.803 1.00 82.62 84 LYS A O 1
ATOM 721 N N . ILE A 1 85 ? -1.886 -2.438 15.308 1.00 89.88 85 ILE A N 1
ATOM 722 C CA . ILE A 1 85 ? -1.598 -3.061 14.017 1.00 89.88 85 ILE A CA 1
ATOM 723 C C . ILE A 1 85 ? -1.839 -4.566 14.144 1.00 89.88 85 ILE A C 1
ATOM 725 O O . ILE A 1 85 ? -1.192 -5.254 14.926 1.00 89.88 85 ILE A O 1
ATOM 729 N N . ASN A 1 86 ? -2.777 -5.082 13.357 1.00 91.81 86 ASN A N 1
ATOM 730 C CA . ASN A 1 86 ? -3.104 -6.501 13.304 1.00 91.81 86 ASN A CA 1
ATOM 731 C C . ASN A 1 86 ? -2.204 -7.167 12.260 1.00 91.81 86 ASN A C 1
ATOM 733 O O . ASN A 1 86 ? -2.338 -6.892 11.067 1.00 91.81 86 ASN A O 1
ATOM 737 N N . ILE A 1 87 ? -1.285 -8.025 12.697 1.00 91.25 87 ILE A N 1
ATOM 738 C CA . ILE A 1 87 ? -0.375 -8.729 11.791 1.00 91.25 87 ILE A CA 1
ATOM 739 C C . ILE A 1 87 ? -1.075 -9.975 11.244 1.00 91.25 87 ILE A C 1
ATOM 741 O O . ILE A 1 87 ? -1.512 -10.841 11.999 1.00 91.25 87 ILE A O 1
ATOM 745 N N . ILE A 1 88 ? -1.191 -10.061 9.923 1.00 91.31 88 ILE A N 1
ATOM 746 C CA . ILE A 1 88 ? -1.699 -11.228 9.206 1.00 91.31 88 ILE A CA 1
ATOM 747 C C . ILE A 1 88 ? -0.503 -12.107 8.841 1.00 91.31 88 ILE A C 1
ATOM 749 O O . ILE A 1 88 ? 0.510 -11.605 8.348 1.00 91.31 88 ILE A O 1
ATOM 753 N N . LYS A 1 89 ? -0.625 -13.423 9.057 1.00 88.62 89 LYS A N 1
ATOM 754 C CA . LYS A 1 89 ? 0.399 -14.393 8.646 1.00 88.62 89 LYS A CA 1
ATOM 755 C C . LYS A 1 89 ? 0.683 -14.249 7.147 1.00 88.62 89 LYS A C 1
ATOM 757 O O . LYS A 1 89 ? -0.236 -14.188 6.330 1.00 88.62 89 LYS A O 1
ATOM 762 N N . ASN A 1 90 ? 1.961 -14.209 6.792 1.00 86.31 90 ASN A N 1
ATOM 763 C CA . ASN A 1 90 ? 2.424 -14.031 5.417 1.00 86.31 90 ASN A CA 1
ATOM 764 C C . ASN A 1 90 ? 1.928 -15.139 4.466 1.00 86.31 90 ASN A C 1
ATOM 766 O O . ASN A 1 90 ? 1.618 -14.833 3.315 1.00 86.31 90 ASN A O 1
ATOM 770 N N . THR A 1 91 ? 1.782 -16.374 4.961 1.00 87.31 91 THR A N 1
ATOM 771 C CA . THR A 1 91 ? 1.304 -17.557 4.218 1.00 87.31 91 THR A CA 1
ATOM 772 C C . THR A 1 91 ? -0.158 -17.498 3.782 1.00 87.31 91 THR A C 1
ATOM 774 O O . THR A 1 91 ? -0.556 -18.226 2.880 1.00 87.31 91 THR A O 1
ATOM 777 N N . VAL A 1 92 ? -0.978 -16.648 4.400 1.00 87.62 92 VAL A N 1
ATOM 778 C CA . VAL A 1 92 ? -2.397 -16.535 4.046 1.00 87.62 92 VAL A CA 1
ATOM 779 C C . VAL A 1 92 ? -2.518 -15.787 2.719 1.00 87.62 92 VAL A C 1
ATOM 781 O O . VAL A 1 92 ? -1.905 -14.739 2.558 1.00 87.62 92 VAL A O 1
ATOM 784 N N . LEU A 1 93 ? -3.303 -16.283 1.765 1.00 84.06 93 LEU A N 1
ATOM 785 C CA . LEU A 1 93 ? -3.621 -15.538 0.541 1.00 84.06 93 LEU A CA 1
ATOM 786 C C . LEU A 1 93 ? -4.639 -14.434 0.848 1.00 84.06 93 LEU A C 1
ATOM 788 O O . LEU A 1 93 ? -5.531 -14.624 1.674 1.00 84.06 93 LEU A O 1
ATOM 792 N N . ILE A 1 94 ? -4.493 -13.265 0.222 1.00 84.88 94 ILE A N 1
ATOM 793 C CA . ILE A 1 94 ? -5.338 -12.094 0.522 1.00 84.88 94 ILE A CA 1
ATOM 794 C C . ILE A 1 94 ? -6.785 -12.367 0.107 1.00 84.88 94 ILE A C 1
ATOM 796 O O . ILE A 1 94 ? -7.717 -12.026 0.826 1.00 84.88 94 ILE A O 1
ATOM 800 N N . GLU A 1 95 ? -6.940 -13.051 -1.015 1.00 80.69 95 GLU A N 1
ATOM 801 C CA . GLU A 1 95 ? -8.172 -13.526 -1.630 1.00 80.69 95 GLU A CA 1
ATOM 802 C C . GLU A 1 95 ? -8.966 -14.440 -0.690 1.00 80.69 95 GLU A C 1
ATOM 804 O O . GLU A 1 95 ? -10.194 -14.410 -0.663 1.00 80.69 95 GLU A O 1
ATOM 809 N N . ASN A 1 96 ? -8.255 -15.202 0.145 1.00 84.25 96 ASN A N 1
ATOM 810 C CA . ASN A 1 96 ? -8.843 -16.147 1.092 1.00 84.25 96 ASN A CA 1
ATOM 811 C C . ASN A 1 96 ? -9.191 -15.496 2.439 1.00 84.25 96 ASN A C 1
ATOM 813 O O . ASN A 1 96 ? -9.767 -16.142 3.321 1.00 84.25 96 ASN A O 1
ATOM 817 N N . LEU A 1 97 ? -8.850 -14.220 2.643 1.00 84.88 97 LEU A N 1
ATOM 818 C CA . LEU A 1 97 ? -9.244 -13.508 3.848 1.00 84.88 97 LEU A CA 1
ATOM 819 C C . LEU A 1 97 ? -10.749 -13.237 3.803 1.00 84.88 97 LEU A C 1
ATOM 821 O O . LEU A 1 97 ? -11.235 -12.431 3.017 1.00 84.88 97 LEU A O 1
ATOM 825 N N . LYS A 1 98 ? -11.491 -13.776 4.776 1.00 82.88 98 LYS A N 1
ATOM 826 C CA . LYS A 1 98 ? -12.900 -13.398 5.027 1.00 82.88 98 LYS A CA 1
ATOM 827 C C . LYS A 1 98 ? -13.065 -11.935 5.494 1.00 82.88 98 LYS A C 1
ATOM 829 O O . LYS A 1 98 ? -14.156 -11.504 5.861 1.00 82.88 98 LYS A O 1
ATOM 834 N N . LEU A 1 99 ? -11.979 -11.159 5.522 1.00 85.38 99 LEU A N 1
ATOM 835 C CA . LEU A 1 99 ? -11.950 -9.756 5.906 1.00 85.38 99 LEU A CA 1
ATOM 836 C C . LEU A 1 99 ? -12.006 -8.872 4.660 1.00 85.38 99 LEU A C 1
ATOM 838 O O . LEU A 1 99 ? -11.102 -8.881 3.832 1.00 85.38 99 LEU A O 1
ATOM 842 N N . ARG A 1 100 ? -13.040 -8.033 4.574 1.00 89.62 100 ARG A N 1
ATOM 843 C CA . ARG A 1 100 ? -13.080 -6.929 3.609 1.00 89.62 100 ARG A CA 1
ATOM 844 C C . ARG A 1 100 ? -12.337 -5.719 4.165 1.00 89.62 100 ARG A C 1
ATOM 846 O O . ARG A 1 100 ? -12.530 -5.369 5.333 1.00 89.62 100 ARG A O 1
ATOM 853 N N . PHE A 1 101 ? -11.520 -5.094 3.324 1.00 93.69 101 PHE A N 1
ATOM 854 C CA . PHE A 1 101 ? -10.798 -3.864 3.633 1.00 93.69 101 PHE A CA 1
ATOM 855 C C . PHE A 1 101 ? -11.423 -2.694 2.882 1.00 93.69 101 PHE A C 1
ATOM 857 O O . PHE A 1 101 ? -11.866 -2.835 1.742 1.00 93.69 101 PHE A O 1
ATOM 864 N N . ASP A 1 102 ? -11.469 -1.545 3.545 1.00 94.00 102 ASP A N 1
ATOM 865 C CA . ASP A 1 102 ? -11.992 -0.307 2.974 1.00 94.00 102 ASP A CA 1
ATOM 866 C C . ASP A 1 102 ? -10.915 0.420 2.166 1.00 94.00 102 ASP A C 1
ATOM 868 O O . ASP A 1 102 ? -11.236 1.144 1.231 1.00 94.00 102 ASP A O 1
ATOM 872 N N . ILE A 1 103 ? -9.643 0.227 2.540 1.00 95.50 103 ILE A N 1
ATOM 873 C CA . ILE A 1 103 ? -8.470 0.772 1.854 1.00 95.50 103 ILE A CA 1
ATOM 874 C C . ILE A 1 103 ? -7.364 -0.285 1.860 1.00 95.50 103 ILE A C 1
ATOM 876 O O . ILE A 1 103 ? -7.093 -0.903 2.894 1.00 95.50 103 ILE A O 1
ATOM 880 N N . VAL A 1 104 ? -6.684 -0.453 0.729 1.00 95.56 104 VAL A N 1
ATOM 881 C CA . VAL A 1 104 ? -5.496 -1.303 0.600 1.00 95.56 104 VAL A CA 1
ATOM 882 C C . VAL A 1 104 ? -4.335 -0.467 0.096 1.00 95.56 104 VAL A C 1
ATOM 884 O O . VAL A 1 104 ? -4.444 0.205 -0.919 1.00 95.56 104 VAL A O 1
ATOM 887 N N . VAL A 1 105 ? -3.206 -0.496 0.792 1.00 96.50 105 VAL A N 1
ATOM 888 C CA . VAL A 1 105 ? -2.023 0.292 0.447 1.00 96.50 105 VAL A CA 1
ATOM 889 C C . VAL A 1 105 ? -0.861 -0.642 0.163 1.00 96.50 105 VAL A C 1
ATOM 891 O O . VAL A 1 105 ? -0.502 -1.456 1.009 1.00 96.50 105 VAL A O 1
ATOM 894 N N . GLY A 1 106 ? -0.240 -0.507 -1.004 1.00 94.38 106 GLY A N 1
ATOM 895 C CA . GLY A 1 106 ? 0.895 -1.332 -1.416 1.00 94.38 106 GLY A CA 1
ATOM 896 C C . GLY A 1 106 ? 1.714 -0.659 -2.507 1.00 94.38 106 GLY A C 1
ATOM 897 O O . GLY A 1 106 ? 1.474 0.497 -2.828 1.00 94.38 106 GLY A O 1
ATOM 898 N N . PHE A 1 107 ? 2.686 -1.360 -3.092 1.00 89.81 107 PHE A N 1
ATOM 899 C CA . PHE A 1 107 ? 3.389 -0.863 -4.288 1.00 89.81 107 PHE A CA 1
ATOM 900 C C . PHE A 1 107 ? 2.922 -1.597 -5.549 1.00 89.81 107 PHE A C 1
ATOM 902 O O . PHE A 1 107 ? 2.322 -0.991 -6.427 1.00 89.81 107 PHE A O 1
ATOM 909 N N . GLY A 1 108 ? 3.136 -2.907 -5.621 1.00 85.00 108 GLY A N 1
ATOM 910 C CA . GLY A 1 108 ? 2.876 -3.727 -6.811 1.00 85.00 108 GLY A CA 1
ATOM 911 C C . GLY A 1 108 ? 2.376 -5.131 -6.481 1.00 85.00 108 GLY A C 1
ATOM 912 O O . GLY A 1 108 ? 2.718 -6.078 -7.177 1.00 85.00 108 GLY A O 1
ATOM 913 N N . SER A 1 109 ? 1.646 -5.295 -5.372 1.00 87.00 109 SER A N 1
ATOM 914 C CA . SER A 1 109 ? 1.050 -6.590 -5.022 1.00 87.00 109 SER A CA 1
ATOM 915 C C . SER A 1 109 ? -0.139 -6.884 -5.940 1.00 87.00 109 SER A C 1
ATOM 917 O O . SER A 1 109 ? -0.997 -6.023 -6.121 1.00 87.00 109 SER A O 1
ATOM 919 N N . THR A 1 110 ? -0.216 -8.103 -6.475 1.00 88.38 110 THR A N 1
ATOM 920 C CA . THR A 1 110 ? -1.371 -8.590 -7.253 1.00 88.38 110 THR A CA 1
ATOM 921 C C . THR A 1 110 ? -2.663 -8.557 -6.445 1.00 88.38 110 THR A C 1
ATOM 923 O O . THR A 1 110 ? -3.714 -8.243 -6.990 1.00 88.38 110 THR A O 1
ATOM 926 N N . GLY A 1 111 ? -2.570 -8.739 -5.123 1.00 87.31 111 GLY A N 1
ATOM 927 C CA . GLY A 1 111 ? -3.694 -8.613 -4.200 1.00 87.31 111 GLY A CA 1
ATOM 928 C C . GLY A 1 111 ? -4.414 -7.263 -4.282 1.00 87.31 111 GLY A C 1
ATOM 929 O O . GLY A 1 111 ? -5.571 -7.169 -3.900 1.00 87.31 111 GLY A O 1
ATOM 930 N N . MET A 1 112 ? -3.769 -6.216 -4.807 1.00 91.88 112 MET A N 1
ATOM 931 C CA . MET A 1 112 ? -4.386 -4.900 -5.001 1.00 91.88 112 MET A CA 1
ATOM 932 C C . MET A 1 112 ? -5.440 -4.884 -6.113 1.00 91.88 112 MET A C 1
ATOM 934 O O . MET A 1 112 ? -6.376 -4.090 -6.027 1.00 91.88 112 MET A O 1
ATOM 938 N N . LEU A 1 113 ? -5.326 -5.769 -7.109 1.00 91.75 113 LEU A N 1
ATOM 939 C CA . LEU A 1 113 ? -6.279 -5.882 -8.217 1.00 91.75 113 LEU A CA 1
ATOM 940 C C . LEU A 1 113 ? -7.698 -6.168 -7.708 1.00 91.75 113 LEU A C 1
ATOM 942 O O . LEU A 1 113 ? -8.650 -5.537 -8.153 1.00 91.75 113 LEU A O 1
ATOM 946 N N . TYR A 1 114 ? -7.826 -7.016 -6.683 1.00 89.62 114 TYR A N 1
ATOM 947 C CA . TYR A 1 114 ? -9.107 -7.363 -6.054 1.00 89.62 114 TYR A CA 1
ATOM 948 C C . TYR A 1 114 ? -9.820 -6.184 -5.381 1.00 89.62 114 TYR A C 1
ATOM 950 O O . TYR A 1 114 ? -11.023 -6.252 -5.135 1.00 89.62 114 TYR A O 1
ATOM 958 N N . TYR A 1 115 ? -9.091 -5.116 -5.045 1.00 92.31 115 TYR A N 1
ATOM 959 C CA . TYR A 1 115 ? -9.640 -3.959 -4.334 1.00 92.31 115 TYR A CA 1
ATOM 960 C C . TYR A 1 115 ? -9.785 -2.719 -5.219 1.00 92.31 115 TYR A C 1
ATOM 962 O O . TYR A 1 115 ? -10.507 -1.805 -4.827 1.00 92.31 115 TYR A O 1
ATOM 970 N N . ASN A 1 116 ? -9.132 -2.695 -6.384 1.00 92.50 116 ASN A N 1
ATOM 971 C CA . ASN A 1 116 ? -9.245 -1.682 -7.436 1.00 92.50 116 ASN A CA 1
ATOM 972 C C . ASN A 1 116 ? -9.320 -0.231 -6.906 1.00 92.50 116 ASN A C 1
ATOM 974 O O . ASN A 1 116 ? -8.327 0.271 -6.386 1.00 92.50 116 ASN A O 1
ATOM 978 N N . GLU A 1 117 ? -10.489 0.418 -6.938 1.00 94.44 117 GLU A N 1
ATOM 979 C CA . GLU A 1 117 ? -10.722 1.790 -6.443 1.00 94.44 117 GLU A CA 1
ATOM 980 C C . GLU A 1 117 ? -10.329 2.019 -4.968 1.00 94.44 117 GLU A C 1
ATOM 982 O O . GLU A 1 117 ? -10.014 3.136 -4.558 1.00 94.44 117 GLU A O 1
ATOM 987 N N . LYS A 1 118 ? -10.315 0.958 -4.153 1.00 94.62 118 LYS A N 1
ATOM 988 C CA . LYS A 1 118 ? -9.904 0.993 -2.739 1.00 94.62 118 LYS A CA 1
ATOM 989 C C . LYS A 1 118 ? -8.398 0.828 -2.572 1.00 94.62 118 LYS A C 1
ATOM 991 O O . LYS A 1 118 ? -7.880 0.963 -1.461 1.00 94.62 118 LYS A O 1
ATOM 996 N N . ALA A 1 119 ? -7.689 0.494 -3.644 1.00 96.12 119 ALA A N 1
ATOM 997 C CA . ALA A 1 119 ? -6.258 0.291 -3.631 1.00 96.12 119 ALA A CA 1
ATOM 998 C C . ALA A 1 119 ? -5.501 1.600 -3.903 1.00 96.12 119 ALA A C 1
ATOM 1000 O O . ALA A 1 119 ? -5.865 2.410 -4.756 1.00 96.12 119 ALA A O 1
ATOM 1001 N N . ILE A 1 120 ? -4.406 1.782 -3.169 1.00 96.88 120 ILE A N 1
ATOM 1002 C CA . ILE A 1 120 ? -3.469 2.898 -3.262 1.00 96.88 120 ILE A CA 1
ATOM 1003 C C . ILE A 1 120 ? -2.087 2.309 -3.533 1.00 96.88 120 ILE A C 1
ATOM 1005 O O . ILE A 1 120 ? -1.460 1.731 -2.640 1.00 96.88 120 ILE A O 1
ATOM 1009 N N . SER A 1 121 ? -1.615 2.443 -4.770 1.00 95.56 121 SER A N 1
ATOM 1010 C CA . SER A 1 121 ? -0.294 2.007 -5.211 1.00 95.56 121 SER A CA 1
ATOM 1011 C C . SER A 1 121 ? 0.737 3.123 -5.082 1.00 95.56 121 SER A C 1
ATOM 1013 O O . SER A 1 121 ? 0.685 4.159 -5.739 1.00 95.56 121 SER A O 1
ATOM 1015 N N . LEU A 1 122 ? 1.740 2.867 -4.254 1.00 95.19 122 LEU A N 1
ATOM 1016 C CA . LEU A 1 122 ? 2.877 3.741 -3.999 1.00 95.19 122 LEU A CA 1
ATOM 1017 C C . LEU A 1 122 ? 3.995 3.577 -5.045 1.00 95.19 122 LEU A C 1
ATOM 1019 O O . LEU A 1 122 ? 5.082 4.121 -4.866 1.00 95.19 122 LEU A O 1
ATOM 1023 N N . VAL A 1 123 ? 3.772 2.838 -6.139 1.00 92.94 123 VAL A N 1
ATOM 1024 C CA . VAL A 1 123 ? 4.827 2.513 -7.120 1.00 92.94 123 VAL A CA 1
ATOM 1025 C C . VAL A 1 123 ? 5.460 3.745 -7.777 1.00 92.94 123 VAL A C 1
ATOM 1027 O O . VAL A 1 123 ? 6.635 3.705 -8.124 1.00 92.94 123 VAL A O 1
ATOM 1030 N N . LYS A 1 124 ? 4.745 4.879 -7.850 1.00 92.94 124 LYS A N 1
ATOM 1031 C CA . LYS A 1 124 ? 5.306 6.160 -8.324 1.00 92.94 124 LYS A CA 1
ATOM 1032 C C . LYS A 1 124 ? 6.543 6.608 -7.552 1.00 92.94 124 LYS A C 1
ATOM 1034 O O . LYS A 1 124 ? 7.420 7.245 -8.125 1.00 92.94 124 LYS A O 1
ATOM 1039 N N . PHE A 1 125 ? 6.656 6.234 -6.281 1.00 92.38 125 PHE A N 1
ATOM 1040 C CA . PHE A 1 125 ? 7.820 6.566 -5.465 1.00 92.38 125 PHE A CA 1
ATOM 1041 C C . PHE A 1 125 ? 9.058 5.715 -5.788 1.00 92.38 125 PHE A C 1
ATOM 1043 O O . PHE A 1 125 ? 10.141 6.021 -5.298 1.00 92.38 125 PHE A O 1
ATOM 1050 N N . TYR A 1 126 ? 8.931 4.658 -6.598 1.00 90.44 126 TYR A N 1
ATOM 1051 C CA . TYR A 1 126 ? 10.077 3.883 -7.085 1.00 90.44 126 TYR A CA 1
ATOM 1052 C C . TYR A 1 126 ? 10.722 4.474 -8.346 1.00 90.44 126 TYR A C 1
ATOM 1054 O O . TYR A 1 126 ? 11.842 4.077 -8.679 1.00 90.44 126 TYR A O 1
ATOM 1062 N N . GLY A 1 127 ? 10.064 5.436 -8.999 1.00 88.81 127 GLY A N 1
ATOM 1063 C CA . GLY A 1 127 ? 10.503 6.064 -10.245 1.00 88.81 127 GLY A CA 1
ATOM 1064 C C . GLY A 1 127 ? 9.491 5.882 -11.378 1.00 88.81 127 GLY A C 1
ATOM 1065 O O . GLY A 1 127 ? 8.563 5.078 -11.279 1.00 88.81 127 GLY A O 1
ATOM 1066 N N . ASN A 1 128 ? 9.672 6.642 -12.463 1.00 90.00 128 ASN A N 1
ATOM 1067 C CA . ASN A 1 128 ? 8.716 6.674 -13.573 1.00 90.00 128 ASN A CA 1
ATOM 1068 C C . ASN A 1 128 ? 8.636 5.340 -14.335 1.00 90.00 128 ASN A C 1
ATOM 1070 O O . ASN A 1 128 ? 7.535 4.888 -14.623 1.00 90.00 128 ASN A O 1
ATOM 1074 N N . SER A 1 129 ? 9.777 4.688 -14.592 1.00 88.75 129 SER A N 1
ATOM 1075 C CA . SER A 1 129 ? 9.824 3.393 -15.294 1.00 88.75 129 SER A CA 1
ATOM 1076 C C . SER A 1 129 ? 8.998 2.325 -14.561 1.00 88.75 129 SER A C 1
ATOM 1078 O O . SER A 1 129 ? 7.987 1.851 -15.073 1.00 88.75 129 SER A O 1
ATOM 1080 N N . ASN A 1 130 ? 9.315 2.077 -13.283 1.00 90.31 130 ASN A N 1
ATOM 1081 C CA . ASN A 1 130 ? 8.592 1.113 -12.447 1.00 90.31 130 ASN A CA 1
ATOM 1082 C C . ASN A 1 130 ? 7.095 1.438 -12.338 1.00 90.31 130 ASN A C 1
ATOM 1084 O O . ASN A 1 130 ? 6.268 0.531 -12.245 1.00 90.31 130 ASN A O 1
ATOM 1088 N N . TYR A 1 131 ? 6.736 2.725 -12.317 1.00 93.12 131 TYR A N 1
ATOM 1089 C CA . TYR A 1 131 ? 5.339 3.141 -12.320 1.00 93.12 131 TYR A CA 1
ATOM 1090 C C . TYR A 1 131 ? 4.622 2.766 -13.611 1.00 93.12 131 TYR A C 1
ATOM 1092 O O . TYR A 1 131 ? 3.543 2.183 -13.527 1.00 93.12 131 TYR A O 1
ATOM 1100 N N . LEU A 1 132 ? 5.194 3.084 -14.771 1.00 94.94 132 LEU A N 1
ATOM 1101 C CA . LEU A 1 132 ? 4.579 2.782 -16.061 1.00 94.94 132 LEU A CA 1
ATOM 1102 C C . LEU A 1 132 ? 4.414 1.272 -16.250 1.00 94.94 132 LEU A C 1
ATOM 1104 O O . LEU A 1 132 ? 3.318 0.826 -16.588 1.00 94.94 132 LEU A O 1
ATOM 1108 N N . ASP A 1 133 ? 5.441 0.489 -15.920 1.00 93.25 133 ASP A N 1
ATOM 1109 C CA . ASP A 1 133 ? 5.395 -0.974 -16.005 1.00 93.25 133 ASP A CA 1
ATOM 1110 C C . ASP A 1 133 ? 4.310 -1.564 -15.104 1.00 93.25 133 ASP A C 1
ATOM 1112 O O . ASP A 1 133 ? 3.502 -2.398 -15.522 1.00 93.25 133 ASP A O 1
ATOM 1116 N N . GLN A 1 134 ? 4.260 -1.116 -13.848 1.00 92.88 134 GLN A N 1
ATOM 1117 C CA . GLN A 1 134 ? 3.285 -1.624 -12.892 1.00 92.88 134 GLN A CA 1
ATOM 1118 C C . GLN A 1 134 ? 1.866 -1.154 -13.212 1.00 92.88 134 GLN A C 1
ATOM 1120 O O . GLN A 1 134 ? 0.921 -1.913 -13.001 1.00 92.88 134 GLN A O 1
ATOM 1125 N N . LYS A 1 135 ? 1.702 0.076 -13.712 1.00 95.12 135 LYS A N 1
ATOM 1126 C CA . LYS A 1 135 ? 0.406 0.582 -14.159 1.00 95.12 135 LYS A CA 1
ATOM 1127 C C . LYS A 1 135 ? -0.092 -0.226 -15.351 1.00 95.12 135 LYS A C 1
ATOM 1129 O O . LYS A 1 135 ? -1.203 -0.728 -15.279 1.00 95.12 135 LYS A O 1
ATOM 1134 N N . LYS A 1 136 ? 0.743 -0.440 -16.373 1.00 96.12 136 LYS A N 1
ATOM 1135 C CA . LYS A 1 136 ? 0.402 -1.277 -17.532 1.00 96.12 136 LYS A CA 1
ATOM 1136 C C . LYS A 1 136 ? -0.010 -2.682 -17.101 1.00 96.12 136 LYS A C 1
ATOM 1138 O O . LYS A 1 136 ? -1.031 -3.191 -17.548 1.00 96.12 136 LYS A O 1
ATOM 1143 N N . TYR A 1 137 ? 0.755 -3.293 -16.195 1.00 94.50 137 TYR A N 1
ATOM 1144 C CA . TYR A 1 137 ? 0.395 -4.591 -15.633 1.00 94.50 137 TYR A CA 1
ATOM 1145 C C . TYR A 1 137 ? -0.976 -4.555 -14.944 1.00 94.50 137 TYR A C 1
ATOM 1147 O O . TYR A 1 137 ? -1.799 -5.429 -15.195 1.00 94.50 137 TYR A O 1
ATOM 1155 N N . PHE A 1 138 ? -1.247 -3.560 -14.095 1.00 95.06 138 PHE A N 1
ATOM 1156 C CA . PHE A 1 138 ? -2.536 -3.467 -13.414 1.00 95.06 138 PHE A CA 1
ATOM 1157 C C . PHE A 1 138 ? -3.698 -3.190 -14.369 1.00 95.06 138 PHE A C 1
ATOM 1159 O O . PHE A 1 138 ? -4.709 -3.880 -14.273 1.00 95.06 138 PHE A O 1
ATOM 1166 N N . ASP A 1 139 ? -3.544 -2.268 -15.318 1.00 95.38 139 ASP A N 1
ATOM 1167 C CA . ASP A 1 139 ? -4.559 -1.967 -16.330 1.00 95.38 139 ASP A CA 1
ATOM 1168 C C . ASP A 1 139 ? -4.934 -3.233 -17.125 1.00 95.38 139 ASP A C 1
ATOM 1170 O O . ASP A 1 139 ? -6.114 -3.558 -17.247 1.00 95.38 139 ASP A O 1
ATOM 1174 N N . ASN A 1 140 ? -3.935 -4.010 -17.564 1.00 96.75 140 ASN A N 1
ATOM 1175 C CA . ASN A 1 140 ? -4.134 -5.256 -18.316 1.00 96.75 140 ASN A CA 1
ATOM 1176 C C . ASN A 1 140 ? -4.802 -6.381 -17.504 1.00 96.75 140 ASN A C 1
ATOM 1178 O O . ASN A 1 140 ? -5.235 -7.372 -18.082 1.00 96.75 140 ASN A O 1
ATOM 1182 N N . ASN A 1 141 ? -4.863 -6.256 -16.176 1.00 94.62 141 ASN A N 1
ATOM 1183 C CA . ASN A 1 141 ? -5.412 -7.268 -15.271 1.00 94.62 141 ASN A CA 1
ATOM 1184 C C . ASN A 1 141 ? -6.604 -6.725 -14.453 1.00 94.62 141 ASN A C 1
ATOM 1186 O O . ASN A 1 141 ? -6.862 -7.190 -13.343 1.00 94.62 141 ASN A O 1
ATOM 1190 N N . GLY A 1 142 ? -7.318 -5.717 -14.973 1.00 91.81 142 GLY A N 1
ATOM 1191 C CA . GLY A 1 142 ? -8.563 -5.201 -14.382 1.00 91.81 142 GLY A CA 1
ATOM 1192 C C . GLY A 1 142 ? -8.397 -4.180 -13.245 1.00 91.81 142 GLY A C 1
ATOM 1193 O O . GLY A 1 142 ? -9.383 -3.759 -12.645 1.00 91.81 142 GLY A O 1
ATOM 1194 N N . GLY A 1 143 ? -7.172 -3.743 -12.952 1.00 93.31 143 GLY A N 1
ATOM 1195 C CA . GLY A 1 143 ? -6.831 -2.756 -11.919 1.00 93.31 143 GLY A CA 1
ATOM 1196 C C . GLY A 1 143 ? -6.813 -1.305 -12.407 1.00 93.31 143 GLY 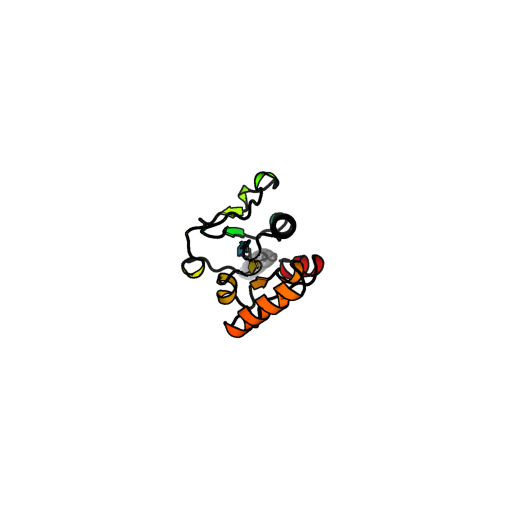A C 1
ATOM 1197 O O . GLY A 1 143 ? -5.953 -0.533 -11.984 1.00 93.31 143 GLY A O 1
ATOM 1198 N N . THR A 1 144 ? -7.716 -0.927 -13.312 1.00 93.81 144 THR A N 1
ATOM 1199 C CA . THR A 1 144 ? -7.710 0.382 -13.996 1.00 93.81 144 THR A CA 1
ATOM 1200 C C . THR A 1 144 ? -8.063 1.574 -13.097 1.00 93.81 144 THR A C 1
ATOM 1202 O O . THR A 1 144 ? -7.786 2.715 -13.464 1.00 93.81 144 THR A O 1
ATOM 1205 N N . LEU A 1 145 ? -8.645 1.336 -11.915 1.00 95.50 145 LEU A N 1
ATOM 1206 C CA . LEU A 1 145 ? -9.089 2.371 -10.968 1.00 95.50 145 LEU A CA 1
ATOM 1207 C C . LEU A 1 145 ? -8.183 2.482 -9.732 1.00 95.50 145 LEU A C 1
ATOM 1209 O O . LEU A 1 145 ? -8.532 3.156 -8.761 1.00 95.50 145 LEU A O 1
ATOM 1213 N N . ILE A 1 146 ? -7.015 1.835 -9.742 1.00 96.31 146 ILE A N 1
ATOM 1214 C CA . ILE A 1 146 ? -6.054 1.929 -8.641 1.00 96.31 146 ILE A CA 1
ATOM 1215 C C . ILE A 1 146 ? -5.556 3.375 -8.500 1.00 96.31 146 ILE A C 1
ATOM 1217 O O . ILE A 1 146 ? -5.196 4.042 -9.469 1.00 96.31 146 ILE A O 1
ATOM 1221 N N . ASN A 1 147 ? -5.484 3.865 -7.262 1.00 97.00 147 ASN A N 1
ATOM 1222 C CA . ASN A 1 147 ? -4.990 5.208 -6.973 1.00 97.00 147 ASN A CA 1
ATOM 1223 C C . ASN A 1 147 ? -3.460 5.232 -6.923 1.00 97.00 147 ASN A C 1
ATOM 1225 O O . ASN A 1 147 ? -2.849 4.443 -6.205 1.00 97.00 147 ASN A O 1
ATOM 1229 N N . TYR A 1 148 ? -2.831 6.198 -7.596 1.00 96.44 148 TYR A N 1
ATOM 1230 C CA . TYR A 1 148 ? -1.370 6.350 -7.618 1.00 96.44 148 TYR A CA 1
ATOM 1231 C C . TYR A 1 148 ? -0.946 7.742 -7.131 1.00 96.44 148 TYR A C 1
ATOM 1233 O O . TYR A 1 148 ? -0.730 8.633 -7.970 1.00 96.44 148 TYR A O 1
ATOM 1241 N N . PRO A 1 149 ? -0.823 7.961 -5.808 1.00 96.56 149 PRO A N 1
ATOM 1242 C CA . PRO A 1 149 ? -0.405 9.246 -5.264 1.00 96.56 149 PRO A CA 1
ATOM 1243 C C . PRO A 1 149 ? 0.993 9.625 -5.756 1.00 96.56 149 PRO A C 1
ATOM 1245 O O . PRO A 1 149 ? 1.900 8.793 -5.803 1.00 96.56 149 PRO A O 1
ATOM 1248 N N . LYS A 1 150 ? 1.175 10.898 -6.108 1.00 94.19 150 LYS A N 1
ATOM 1249 C CA . LYS A 1 150 ? 2.453 11.440 -6.597 1.00 94.19 150 LYS A CA 1
ATOM 1250 C C . LYS A 1 150 ? 3.366 11.921 -5.467 1.00 94.19 150 LYS A C 1
ATOM 1252 O O . LYS A 1 150 ? 4.560 12.096 -5.674 1.00 94.19 150 LYS A O 1
ATOM 1257 N N . ASN A 1 151 ? 2.813 12.178 -4.283 1.00 95.19 151 ASN A N 1
ATOM 1258 C CA . ASN A 1 151 ? 3.532 12.772 -3.156 1.00 95.19 151 ASN A CA 1
ATOM 1259 C C . ASN A 1 151 ? 2.885 12.412 -1.804 1.00 95.19 151 ASN A C 1
ATOM 1261 O O . ASN A 1 151 ? 1.785 11.861 -1.727 1.00 95.19 151 ASN A O 1
ATOM 1265 N N . TYR A 1 152 ? 3.587 12.738 -0.716 1.00 94.19 152 TYR A N 1
ATOM 1266 C CA . TYR A 1 152 ? 3.141 12.478 0.657 1.00 94.19 152 TYR A CA 1
ATOM 1267 C C . TYR A 1 152 ? 1.827 13.194 1.020 1.00 94.19 152 TYR A C 1
ATOM 1269 O O . TYR A 1 152 ? 1.027 12.667 1.797 1.00 94.19 152 TYR A O 1
ATOM 1277 N N . THR A 1 153 ? 1.567 14.368 0.441 1.00 94.56 153 THR A N 1
ATOM 1278 C CA . THR A 1 153 ? 0.329 15.128 0.672 1.00 94.56 153 THR A CA 1
ATOM 1279 C C . THR A 1 153 ? -0.889 14.391 0.123 1.00 94.56 153 THR A C 1
ATOM 1281 O O . THR A 1 153 ? -1.912 14.303 0.803 1.00 94.56 153 THR A O 1
ATOM 1284 N N . GLU A 1 154 ? -0.782 13.815 -1.074 1.00 95.88 154 GLU A N 1
ATOM 1285 C CA . GLU A 1 154 ? -1.825 12.982 -1.678 1.00 95.88 154 GLU A CA 1
ATOM 1286 C C . GLU A 1 154 ? -2.070 11.704 -0.872 1.00 95.88 154 GLU A C 1
ATOM 1288 O O . GLU A 1 154 ? -3.225 11.397 -0.579 1.00 95.88 154 GLU A O 1
ATOM 1293 N N . ILE A 1 155 ? -1.011 11.025 -0.406 1.00 95.12 155 ILE A N 1
ATOM 1294 C CA . ILE A 1 155 ? -1.141 9.879 0.514 1.00 95.12 155 ILE A CA 1
ATOM 1295 C C . ILE A 1 155 ? -1.982 10.276 1.732 1.00 95.12 155 ILE A C 1
ATOM 1297 O O . ILE A 1 155 ? -2.954 9.604 2.075 1.00 95.12 155 ILE A O 1
ATOM 1301 N N . LYS A 1 156 ? -1.640 11.396 2.381 1.00 92.81 156 LYS A N 1
ATOM 1302 C CA . LYS A 1 156 ? -2.368 11.874 3.561 1.00 92.81 156 LYS A CA 1
ATOM 1303 C C . LYS A 1 156 ? -3.837 12.157 3.247 1.00 92.81 156 LYS A C 1
ATOM 1305 O O . LYS A 1 156 ? -4.675 11.868 4.090 1.00 92.81 156 LYS A O 1
ATOM 1310 N N . LYS A 1 157 ? -4.158 12.724 2.078 1.00 92.38 157 LYS A N 1
ATOM 1311 C CA . LYS A 1 157 ? -5.547 12.982 1.655 1.00 92.38 157 LYS A CA 1
ATOM 1312 C C . LYS A 1 157 ? -6.335 11.682 1.478 1.00 92.38 157 LYS A C 1
ATOM 1314 O O . LYS A 1 157 ? -7.427 11.584 2.022 1.00 92.38 157 LYS A O 1
ATOM 1319 N N . LEU A 1 158 ? -5.764 10.689 0.798 1.00 92.25 158 LEU A N 1
ATOM 1320 C CA . LEU A 1 158 ? -6.417 9.397 0.551 1.00 92.25 158 LEU A CA 1
ATOM 1321 C C . LEU A 1 158 ? -6.640 8.582 1.836 1.00 92.25 158 LEU A C 1
ATOM 1323 O O . LEU A 1 158 ? -7.599 7.826 1.937 1.00 92.25 158 LEU A O 1
ATOM 1327 N N . LEU A 1 159 ? -5.769 8.755 2.835 1.00 90.38 159 LEU A N 1
ATOM 1328 C CA . LEU A 1 159 ? -5.865 8.079 4.134 1.00 90.38 159 LEU A CA 1
ATOM 1329 C C . LEU A 1 159 ? -6.650 8.868 5.193 1.00 90.38 159 LEU A C 1
ATOM 1331 O O . LEU A 1 159 ? -6.719 8.431 6.345 1.00 90.38 159 LEU A O 1
ATOM 1335 N N . LYS A 1 160 ? -7.208 10.040 4.857 1.00 79.62 160 LYS A N 1
ATOM 1336 C CA . LYS A 1 160 ? -8.027 10.802 5.807 1.00 79.62 160 LYS A CA 1
ATOM 1337 C C . LYS A 1 160 ? -9.365 10.082 6.075 1.00 79.62 160 LYS A C 1
ATOM 1339 O O . LYS A 1 160 ? -9.906 9.420 5.187 1.00 79.62 160 LYS A O 1
ATOM 1344 N N . PRO A 1 161 ? -9.890 10.207 7.307 1.00 56.75 161 PRO A N 1
ATOM 1345 C CA . PRO A 1 161 ? -11.173 9.633 7.691 1.00 56.75 161 PRO A CA 1
ATOM 1346 C C . PRO A 1 161 ? -12.346 10.315 6.994 1.00 56.75 161 PRO A C 1
ATOM 1348 O O . PRO A 1 161 ? -12.393 11.567 7.044 1.00 56.75 161 PRO A O 1
#

Foldseek 3Di:
DPPVVVVVVVVVVVVVVVPVPCPVPAFEEEEEEDVPPVVCLVVSLVVVVLLVVLCVVDNHQAEYEYALVDGSPRDLVPDPPSVSYHYDYNPDDLVPDPDDGQAYEYAQDPSQLVVQLRYEHAVVSVDDVSVVVSQVVSVVSNNPNHHYDNDPVVSSVSPDD